Protein AF-A0A7V9ZBS3-F1 (afdb_monomer_lite)

Radius of gyration: 25.66 Å; chains: 1; bounding box: 48×38×69 Å

Structure (mmCIF, N/CA/C/O backbone):
data_AF-A0A7V9ZBS3-F1
#
_entry.id   AF-A0A7V9ZBS3-F1
#
loop_
_atom_site.group_PDB
_atom_site.id
_atom_site.type_symbol
_atom_site.label_atom_id
_atom_site.label_alt_id
_atom_site.label_comp_id
_atom_site.label_asym_id
_atom_site.label_entity_id
_atom_site.label_seq_id
_atom_site.pdbx_PDB_ins_code
_atom_site.Cartn_x
_atom_site.Cartn_y
_atom_site.Cartn_z
_atom_site.occupancy
_atom_site.B_iso_or_equiv
_atom_site.auth_seq_id
_atom_site.auth_comp_id
_atom_site.auth_asym_id
_atom_site.auth_atom_id
_atom_site.pdbx_PDB_model_num
ATOM 1 N N . MET A 1 1 ? 3.904 27.052 18.610 1.00 33.72 1 MET A N 1
ATOM 2 C CA . MET A 1 1 ? 3.537 26.440 17.311 1.00 33.72 1 MET A CA 1
ATOM 3 C C . MET A 1 1 ? 4.139 25.036 17.229 1.00 33.72 1 MET A C 1
ATOM 5 O O . MET A 1 1 ? 5.330 24.896 16.971 1.00 33.72 1 MET A O 1
ATOM 9 N N . ALA A 1 2 ? 3.373 23.998 17.585 1.00 37.84 2 ALA A N 1
ATOM 10 C CA . ALA A 1 2 ? 3.901 22.647 17.801 1.00 37.84 2 ALA A CA 1
ATOM 11 C C . ALA A 1 2 ? 4.219 21.928 16.477 1.00 37.84 2 ALA A C 1
ATOM 13 O O . ALA A 1 2 ? 3.348 21.551 15.694 1.00 37.84 2 ALA A O 1
ATOM 14 N N . LYS A 1 3 ? 5.519 21.748 16.259 1.00 41.84 3 LYS A N 1
ATOM 15 C CA . LYS A 1 3 ? 6.179 21.136 15.108 1.00 41.84 3 LYS A CA 1
ATOM 16 C C . LYS A 1 3 ? 5.658 19.715 14.842 1.00 41.84 3 LYS A C 1
ATOM 18 O O . LYS A 1 3 ? 6.108 18.769 15.483 1.00 41.84 3 LYS A O 1
ATOM 23 N N . HIS A 1 4 ? 4.763 19.562 13.863 1.00 49.03 4 HIS A N 1
ATOM 24 C CA . HIS A 1 4 ? 4.300 18.279 13.307 1.00 49.03 4 HIS A CA 1
ATOM 25 C C . HIS A 1 4 ? 5.423 17.577 12.514 1.00 49.03 4 HIS A C 1
ATOM 27 O O . HIS A 1 4 ? 5.335 17.316 11.316 1.00 49.03 4 HIS A O 1
ATOM 33 N N . ARG A 1 5 ? 6.548 17.297 13.176 1.00 48.31 5 ARG A N 1
ATOM 34 C CA . ARG A 1 5 ? 7.617 16.463 12.626 1.00 48.31 5 ARG A CA 1
ATOM 35 C C . ARG A 1 5 ? 7.113 15.028 12.625 1.00 48.31 5 ARG A C 1
ATOM 37 O O . ARG A 1 5 ? 7.027 14.442 13.694 1.00 48.31 5 ARG A O 1
ATOM 44 N N . ARG A 1 6 ? 6.776 14.502 11.439 1.00 54.97 6 ARG A N 1
ATOM 45 C CA . ARG A 1 6 ? 6.878 13.079 11.058 1.00 54.97 6 ARG A CA 1
ATOM 46 C C . ARG A 1 6 ? 6.819 12.129 12.269 1.00 54.97 6 ARG A C 1
ATOM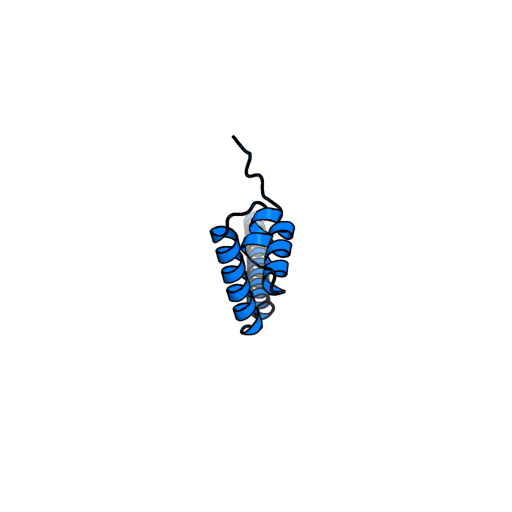 48 O O . ARG A 1 6 ? 7.835 11.541 12.626 1.00 54.97 6 ARG A O 1
ATOM 55 N N . ARG A 1 7 ? 5.667 12.012 12.947 1.00 55.12 7 ARG A N 1
ATOM 56 C CA . ARG A 1 7 ? 5.509 10.969 13.974 1.00 55.12 7 ARG A CA 1
ATOM 57 C C . ARG A 1 7 ? 5.630 9.628 13.255 1.00 55.12 7 ARG A C 1
ATOM 59 O O . ARG A 1 7 ? 4.923 9.392 12.273 1.00 55.12 7 ARG A O 1
ATOM 66 N N . MET A 1 8 ? 6.631 8.865 13.681 1.00 65.31 8 MET A N 1
ATOM 67 C CA . MET A 1 8 ? 7.203 7.701 13.010 1.00 65.31 8 MET A CA 1
ATOM 68 C C . MET A 1 8 ? 6.112 6.702 12.625 1.00 65.31 8 MET A C 1
ATOM 70 O O . MET A 1 8 ? 5.185 6.473 13.399 1.00 65.31 8 MET A O 1
ATOM 74 N N . ALA A 1 9 ? 6.223 6.112 11.432 1.00 71.44 9 ALA A N 1
ATOM 75 C CA . ALA A 1 9 ? 5.276 5.111 10.939 1.00 71.44 9 ALA A CA 1
ATOM 76 C C . ALA A 1 9 ? 5.012 4.001 11.977 1.00 71.44 9 ALA A C 1
ATOM 78 O O . ALA A 1 9 ? 3.861 3.620 12.157 1.00 71.44 9 ALA A O 1
ATOM 79 N N . GLY A 1 10 ? 6.040 3.610 12.743 1.00 80.12 10 GLY A N 1
ATOM 80 C CA . GLY A 1 10 ? 5.927 2.619 13.817 1.00 80.12 10 GLY A CA 1
ATOM 81 C C . GLY A 1 10 ? 4.948 2.995 14.935 1.00 80.12 10 GLY A C 1
ATOM 82 O O . GLY A 1 10 ? 4.184 2.150 15.374 1.00 80.12 10 GLY A O 1
ATOM 83 N N . THR A 1 11 ? 4.871 4.265 15.349 1.00 84.19 11 THR A N 1
ATOM 84 C CA . THR A 1 11 ? 3.904 4.686 16.384 1.00 84.19 11 THR A CA 1
ATOM 85 C C . THR A 1 11 ? 2.466 4.613 15.871 1.00 84.19 11 THR A C 1
ATOM 87 O O . THR A 1 11 ? 1.551 4.285 16.619 1.00 84.19 11 THR A O 1
ATOM 90 N N . LYS A 1 12 ? 2.242 4.921 14.586 1.00 86.06 12 LYS A N 1
ATOM 91 C CA . LYS A 1 12 ? 0.910 4.792 13.974 1.00 86.06 12 LYS A CA 1
ATOM 92 C C . LYS A 1 12 ? 0.515 3.329 13.814 1.00 86.06 12 LYS A C 1
ATOM 94 O O . LYS A 1 12 ? -0.636 2.985 14.053 1.00 86.06 12 LYS A O 1
ATOM 99 N N . GLU A 1 13 ? 1.467 2.491 13.423 1.00 90.06 13 GLU A N 1
ATOM 100 C CA . GLU A 1 13 ? 1.274 1.050 13.304 1.00 90.06 13 GLU A CA 1
ATOM 101 C C . GLU A 1 13 ? 0.924 0.421 14.654 1.00 90.06 13 GLU A C 1
ATOM 103 O O . GLU A 1 13 ? -0.091 -0.260 14.754 1.00 90.06 13 GLU A O 1
ATOM 108 N N . GLU A 1 14 ? 1.686 0.719 15.707 1.00 92.94 14 GLU A N 1
ATOM 109 C CA . GLU A 1 14 ? 1.423 0.225 17.060 1.00 92.94 14 GLU A CA 1
ATOM 110 C C . GLU A 1 14 ? 0.005 0.577 17.527 1.00 92.94 14 GLU A C 1
ATOM 112 O O . GLU A 1 14 ? -0.745 -0.291 17.970 1.00 92.94 14 GLU A O 1
ATOM 117 N N . VAL A 1 15 ? -0.396 1.837 17.353 1.00 94.88 15 VAL A N 1
ATOM 118 C CA . VAL A 1 15 ? -1.741 2.319 17.685 1.00 94.88 15 VAL A CA 1
ATOM 119 C C . VAL A 1 15 ? -2.827 1.575 16.900 1.00 94.88 15 VAL A C 1
ATOM 121 O O . VAL A 1 15 ? -3.843 1.181 17.471 1.00 94.88 15 VAL A O 1
ATOM 124 N N . VAL A 1 16 ? -2.627 1.336 15.603 1.00 94.69 16 VAL A N 1
ATOM 125 C CA . VAL A 1 16 ? -3.583 0.571 14.787 1.00 94.69 16 VAL A CA 1
ATOM 126 C C . VAL A 1 16 ? -3.647 -0.896 15.224 1.00 94.69 16 VAL A C 1
ATOM 128 O O . VAL A 1 16 ? -4.740 -1.459 15.289 1.00 94.69 16 VAL A O 1
ATOM 131 N N . LEU A 1 17 ? -2.517 -1.511 15.578 1.00 94.94 17 LEU A N 1
ATOM 132 C CA . LEU A 1 17 ? -2.470 -2.890 16.073 1.00 94.94 17 LEU A CA 1
ATOM 133 C C . LEU A 1 17 ? -3.190 -3.043 17.418 1.00 94.94 17 LEU A C 1
ATOM 135 O O . LEU A 1 17 ? -3.900 -4.027 17.612 1.00 94.94 17 LEU A O 1
ATOM 139 N N . ARG A 1 18 ? -3.071 -2.061 18.319 1.00 95.06 18 ARG A N 1
ATOM 140 C CA . ARG A 1 18 ? -3.847 -1.997 19.570 1.00 95.06 18 ARG A CA 1
ATOM 141 C C . ARG A 1 18 ? -5.355 -2.014 19.302 1.00 95.06 18 ARG A C 1
ATOM 143 O O . ARG A 1 18 ? -6.074 -2.849 19.848 1.00 95.06 18 ARG A O 1
ATOM 150 N N . LEU A 1 19 ? -5.824 -1.178 18.373 1.00 95.38 19 LEU A N 1
ATOM 151 C CA . LEU A 1 19 ? -7.237 -1.138 17.971 1.00 95.38 19 LEU A CA 1
ATOM 152 C C . LEU A 1 19 ? -7.708 -2.453 17.327 1.00 95.38 19 LEU A C 1
ATOM 154 O O . LEU A 1 19 ? -8.840 -2.878 17.540 1.00 95.38 19 LEU A O 1
ATOM 158 N N . LEU A 1 20 ? -6.856 -3.125 16.545 1.00 93.75 20 LEU A N 1
ATOM 159 C CA . LEU A 1 20 ? -7.181 -4.430 15.956 1.00 93.75 20 LEU A CA 1
ATOM 160 C C . LEU A 1 20 ? -7.241 -5.563 16.989 1.00 93.75 20 LEU A C 1
ATOM 162 O O . LEU A 1 20 ? -7.974 -6.524 16.769 1.00 93.75 20 LEU A O 1
ATOM 166 N N . ARG A 1 21 ? -6.525 -5.444 18.116 1.00 94.75 21 ARG A N 1
ATOM 167 C CA . ARG A 1 21 ? -6.626 -6.368 19.260 1.00 94.75 21 ARG A CA 1
ATOM 168 C C . ARG A 1 21 ? -7.901 -6.184 20.091 1.00 94.75 21 ARG A C 1
ATOM 170 O O . ARG A 1 21 ? -8.147 -6.992 20.980 1.00 94.75 21 ARG A O 1
ATOM 177 N N . GLY A 1 22 ? -8.713 -5.168 19.789 1.00 94.88 22 GLY A N 1
ATOM 178 C CA . GLY A 1 22 ? -9.981 -4.901 20.471 1.00 94.88 22 GLY A CA 1
ATOM 179 C C . GLY A 1 22 ? -9.888 -3.880 21.604 1.00 94.88 22 GLY A C 1
ATOM 180 O O . GLY A 1 22 ? -10.827 -3.772 22.387 1.00 94.88 22 GLY A O 1
ATOM 181 N N . GLU A 1 23 ? -8.786 -3.134 21.705 1.00 95.31 23 GLU A N 1
ATOM 182 C CA . GLU A 1 23 ? -8.693 -2.023 22.654 1.00 95.31 23 GLU A CA 1
ATOM 183 C C . GLU A 1 23 ? -9.657 -0.887 22.278 1.00 95.31 23 GLU A C 1
ATOM 185 O O . GLU A 1 23 ? -9.875 -0.599 21.096 1.00 95.31 23 GLU A O 1
ATOM 190 N N . ASP A 1 24 ? -10.222 -0.232 23.295 1.00 95.06 24 ASP A N 1
ATOM 191 C CA . ASP A 1 24 ? -11.174 0.859 23.103 1.00 95.06 24 ASP A CA 1
ATOM 192 C C . ASP A 1 24 ? -10.521 2.096 22.462 1.00 95.06 24 ASP A C 1
ATOM 194 O O . ASP A 1 24 ? -9.406 2.502 22.807 1.00 95.06 24 ASP A O 1
ATOM 198 N N . MET A 1 25 ? -11.238 2.722 21.526 1.00 94.06 25 MET A N 1
ATOM 199 C CA . MET A 1 25 ? -10.704 3.829 20.735 1.00 94.06 25 MET A CA 1
ATOM 200 C C . MET A 1 25 ? -10.515 5.109 21.556 1.00 94.06 25 MET A C 1
ATOM 202 O O . MET A 1 25 ? -9.587 5.870 21.270 1.00 94.06 25 MET A O 1
ATOM 206 N N . GLU A 1 26 ? -11.339 5.349 22.581 1.00 93.62 26 GLU A N 1
ATOM 207 C CA . GLU A 1 26 ? -11.160 6.486 23.488 1.00 93.62 26 GLU A CA 1
ATOM 208 C C . GLU A 1 26 ? -9.950 6.290 24.391 1.00 93.62 26 GLU A C 1
ATOM 210 O O . GLU A 1 26 ? -9.157 7.220 24.559 1.00 93.62 26 GLU A O 1
ATOM 215 N N . THR A 1 27 ? -9.761 5.080 24.918 1.00 94.81 27 THR A N 1
ATOM 216 C CA . THR A 1 27 ? -8.568 4.734 25.702 1.00 94.81 27 THR A CA 1
ATOM 217 C C . THR A 1 27 ? -7.297 4.929 24.879 1.00 94.81 27 THR A C 1
ATOM 219 O O . THR A 1 27 ? -6.395 5.660 25.292 1.00 94.81 27 THR A O 1
ATOM 222 N N . VAL A 1 28 ? -7.253 4.373 23.664 1.00 94.19 28 VAL A N 1
ATOM 223 C CA . VAL A 1 28 ? -6.097 4.520 22.769 1.00 94.19 28 VAL A CA 1
ATOM 224 C C . VAL A 1 28 ? -5.853 5.992 22.411 1.00 94.19 28 VAL A C 1
ATOM 226 O O . VAL A 1 28 ? -4.706 6.431 22.418 1.00 94.19 28 VAL A O 1
ATOM 229 N N . SER A 1 29 ? -6.905 6.782 22.165 1.00 93.00 29 SER A N 1
ATOM 230 C CA . SER A 1 29 ? -6.799 8.223 21.880 1.00 93.00 29 SER A CA 1
ATOM 231 C C . SER A 1 29 ? -6.175 9.012 23.028 1.00 93.00 29 SER A C 1
ATOM 233 O O . SER A 1 29 ? -5.285 9.836 22.790 1.00 93.00 29 SER A O 1
ATOM 235 N N . ARG A 1 30 ? -6.603 8.743 24.267 1.00 92.12 30 ARG A N 1
ATOM 236 C CA . ARG A 1 30 ? -6.080 9.403 25.472 1.00 92.12 30 ARG A CA 1
ATOM 237 C C . ARG A 1 30 ? -4.609 9.079 25.704 1.00 92.12 30 ARG A C 1
ATOM 239 O O . ARG A 1 30 ? -3.840 9.975 26.033 1.00 92.12 30 ARG A O 1
ATOM 246 N N . GLU A 1 31 ? -4.211 7.830 25.491 1.00 92.62 31 GLU A N 1
ATOM 247 C CA . GLU A 1 31 ? -2.830 7.394 25.708 1.00 92.62 31 GLU A CA 1
ATOM 248 C C . GLU A 1 31 ? -1.874 7.825 24.589 1.00 92.62 31 GLU A C 1
ATOM 250 O O . GLU A 1 31 ? -0.740 8.220 24.853 1.00 92.62 31 GLU A O 1
ATOM 255 N N . SER A 1 32 ? -2.313 7.780 23.328 1.00 89.56 32 SER A N 1
ATOM 256 C CA . SER A 1 32 ? -1.469 8.137 22.181 1.00 89.56 32 SER A CA 1
ATOM 257 C C . SER A 1 32 ? -1.458 9.644 21.880 1.00 89.56 32 SER A C 1
ATOM 259 O O . SER A 1 32 ? -0.590 10.142 21.148 1.00 89.56 32 SER A O 1
ATOM 261 N N . GLY A 1 33 ? -2.458 10.374 22.384 1.00 91.06 33 GLY A N 1
ATOM 262 C CA . GLY A 1 33 ? -2.698 11.789 22.102 1.00 91.06 33 GLY A CA 1
ATOM 263 C C . GLY A 1 33 ? -3.126 12.072 20.657 1.00 91.06 33 GLY A C 1
ATOM 264 O O . GLY A 1 33 ? -2.888 13.173 20.164 1.00 91.06 33 GLY A O 1
ATOM 265 N N . PHE A 1 34 ? -3.690 11.082 19.956 1.00 91.19 34 PHE A N 1
ATOM 266 C CA . PHE A 1 34 ? -4.227 11.245 18.597 1.00 91.19 34 PHE A CA 1
ATOM 267 C C . PHE A 1 34 ? -5.739 11.397 18.653 1.00 91.19 34 PHE A C 1
ATOM 269 O O . PHE A 1 34 ? -6.386 10.776 19.495 1.00 91.19 34 PHE A O 1
ATOM 276 N N . ALA A 1 35 ? -6.319 12.188 17.752 1.00 92.94 35 ALA A N 1
ATOM 277 C CA . ALA A 1 35 ? -7.760 12.387 17.755 1.00 92.94 35 ALA A CA 1
ATOM 278 C C . ALA A 1 35 ? -8.505 11.131 17.269 1.00 92.94 35 ALA A C 1
ATOM 280 O O . ALA A 1 35 ? -8.049 10.439 16.357 1.00 92.94 35 ALA A O 1
ATOM 281 N N . LEU A 1 36 ? -9.698 10.876 17.820 1.00 94.00 36 LEU A N 1
ATOM 282 C CA . LEU A 1 36 ? -10.542 9.725 17.459 1.00 94.00 36 LEU A CA 1
ATOM 283 C C . LEU A 1 36 ? -10.759 9.586 15.945 1.00 94.00 36 LEU A C 1
ATOM 285 O O . LEU A 1 36 ? -10.685 8.488 15.398 1.00 94.00 36 LEU A O 1
ATOM 289 N N . HIS A 1 37 ? -10.980 10.703 15.246 1.00 92.75 37 HIS A N 1
ATOM 290 C CA . HIS A 1 37 ? -11.188 10.692 13.798 1.00 92.75 37 HIS A CA 1
ATOM 291 C C . HIS A 1 37 ? -9.929 10.267 13.019 1.00 92.75 37 HIS A C 1
ATOM 293 O O . HIS A 1 37 ? -10.043 9.617 11.979 1.00 92.75 37 HIS A O 1
ATOM 299 N N . GLU A 1 38 ? -8.729 10.588 13.514 1.00 92.50 38 GLU A N 1
ATOM 300 C CA . GLU A 1 38 ? -7.466 10.145 12.913 1.00 92.50 38 GLU A CA 1
ATOM 301 C C . GLU A 1 38 ? -7.258 8.647 13.132 1.00 92.50 38 GLU A C 1
ATOM 303 O O . GLU A 1 38 ? -6.925 7.931 12.188 1.00 92.50 38 GLU A O 1
ATOM 308 N N . LEU A 1 39 ? -7.527 8.167 14.351 1.00 94.25 39 LEU A N 1
ATOM 309 C CA . LEU A 1 39 ? -7.454 6.748 14.699 1.00 94.25 39 LEU A CA 1
ATOM 310 C C . LEU A 1 39 ? -8.400 5.911 13.844 1.00 94.25 39 LEU A C 1
ATOM 312 O O . LEU A 1 39 ? -7.993 4.913 13.247 1.00 94.25 39 LEU A O 1
ATOM 316 N N . LYS A 1 40 ? -9.654 6.356 13.731 1.00 94.56 40 LYS A N 1
ATOM 317 C CA . LYS A 1 40 ? -10.666 5.715 12.895 1.00 94.56 40 LYS A CA 1
ATOM 318 C C . LYS A 1 40 ? -10.229 5.668 11.433 1.00 94.56 40 LYS A C 1
ATOM 320 O O . LYS A 1 40 ? -10.283 4.607 10.812 1.00 94.56 40 LYS A O 1
ATOM 325 N N . LYS A 1 41 ? -9.715 6.785 10.909 1.00 94.50 41 LYS A N 1
ATOM 326 C CA . LYS A 1 41 ? -9.185 6.868 9.543 1.00 94.50 41 LYS A CA 1
ATOM 327 C C . LYS A 1 41 ? -8.043 5.878 9.310 1.00 94.50 41 LYS A C 1
ATOM 329 O O . LYS A 1 41 ? -8.054 5.189 8.294 1.00 94.50 41 LYS A O 1
ATOM 334 N N . TRP A 1 42 ? -7.073 5.781 10.219 1.00 94.25 42 TRP A N 1
ATOM 335 C CA . TRP A 1 42 ? -5.956 4.840 10.069 1.00 94.25 42 TRP A CA 1
ATOM 336 C C . TRP A 1 42 ? -6.400 3.385 10.183 1.00 94.25 42 TRP A C 1
ATOM 338 O O . TRP A 1 42 ? -5.951 2.560 9.391 1.00 94.25 42 TRP A O 1
ATOM 348 N N . LEU A 1 43 ? -7.321 3.073 11.097 1.00 94.69 43 LEU A N 1
ATOM 349 C CA . LEU A 1 43 ? -7.894 1.734 11.223 1.00 94.69 43 LEU A CA 1
ATOM 350 C C . LEU A 1 43 ? -8.607 1.302 9.934 1.00 94.69 43 LEU A C 1
ATOM 352 O O . LEU A 1 43 ? -8.414 0.181 9.461 1.00 94.69 43 LEU A O 1
ATOM 356 N N . ASP A 1 44 ? -9.406 2.190 9.343 1.00 94.75 44 ASP A N 1
ATOM 357 C CA . ASP A 1 44 ? -10.133 1.903 8.105 1.00 94.75 44 ASP A CA 1
ATOM 358 C C . ASP A 1 44 ? -9.177 1.764 6.908 1.00 94.75 44 ASP A C 1
ATOM 360 O O . ASP A 1 44 ? -9.327 0.840 6.104 1.00 94.75 44 ASP A O 1
ATOM 364 N N . GLN A 1 45 ? -8.148 2.615 6.823 1.00 92.12 45 GLN A N 1
ATOM 365 C CA . GLN A 1 45 ? -7.089 2.511 5.812 1.00 92.12 45 GLN A CA 1
ATOM 366 C C . GLN A 1 45 ? -6.314 1.195 5.928 1.00 92.12 45 GLN A C 1
ATOM 368 O O . GLN A 1 45 ? -6.123 0.515 4.922 1.00 92.12 45 GLN A O 1
ATOM 373 N N . TYR A 1 46 ? -5.926 0.801 7.143 1.00 92.44 46 TYR A N 1
ATOM 374 C CA . TYR A 1 46 ? -5.205 -0.447 7.390 1.00 92.44 46 TYR A CA 1
ATOM 375 C C . TYR A 1 46 ? -6.060 -1.669 7.045 1.00 92.44 46 TYR A C 1
ATOM 377 O O . TYR A 1 46 ? -5.594 -2.582 6.372 1.00 92.44 46 TYR A O 1
ATOM 385 N N . LYS A 1 47 ? -7.347 -1.672 7.421 1.00 91.94 47 LYS A N 1
ATOM 386 C CA . LYS A 1 47 ? -8.289 -2.740 7.048 1.00 91.94 47 LYS A CA 1
ATOM 387 C C . LYS A 1 47 ? -8.505 -2.824 5.538 1.00 91.94 47 LYS A C 1
ATOM 389 O O . LYS A 1 47 ? -8.646 -3.923 5.007 1.00 91.94 47 LYS A O 1
ATOM 394 N N . CYS A 1 48 ? -8.563 -1.685 4.850 1.00 89.50 48 CYS A N 1
ATOM 395 C CA . CYS A 1 48 ? -8.687 -1.645 3.396 1.00 89.50 48 CYS A CA 1
ATOM 396 C C . CYS A 1 48 ? -7.438 -2.232 2.728 1.00 89.50 48 CYS A C 1
ATOM 398 O O . CYS A 1 48 ? -7.549 -3.211 1.995 1.00 89.50 48 CYS A O 1
ATOM 400 N N . ALA A 1 49 ? -6.256 -1.717 3.072 1.00 85.94 49 ALA A N 1
ATOM 401 C CA . ALA A 1 49 ? -4.983 -2.202 2.549 1.00 85.94 49 ALA A CA 1
ATOM 402 C C . ALA A 1 49 ? -4.751 -3.689 2.864 1.00 85.94 49 ALA A C 1
ATOM 404 O O . ALA A 1 49 ? -4.329 -4.435 1.989 1.00 85.94 49 ALA A O 1
ATOM 405 N N . GLY A 1 50 ? -5.091 -4.139 4.076 1.00 86.31 50 GLY A N 1
ATOM 406 C CA . GLY A 1 50 ? -4.992 -5.543 4.473 1.00 86.31 50 GLY A CA 1
ATOM 407 C C . GLY A 1 50 ? -5.909 -6.457 3.658 1.00 86.31 50 GLY A C 1
ATOM 408 O O . GLY A 1 50 ? -5.475 -7.511 3.209 1.00 86.31 50 GLY A O 1
ATOM 409 N N . ARG A 1 51 ? -7.160 -6.049 3.394 1.00 86.06 51 ARG A N 1
ATOM 410 C CA . ARG A 1 51 ? -8.063 -6.819 2.519 1.00 86.06 51 ARG A CA 1
ATOM 411 C C . ARG A 1 51 ? -7.552 -6.889 1.088 1.00 86.06 51 ARG A C 1
ATOM 413 O O . ARG A 1 51 ? -7.613 -7.954 0.486 1.00 86.06 51 ARG A O 1
ATOM 420 N N . GLU A 1 52 ? -7.057 -5.782 0.550 1.00 77.81 52 GLU A N 1
ATOM 421 C CA . GLU A 1 52 ? -6.490 -5.771 -0.798 1.00 77.81 52 GLU A CA 1
ATOM 422 C C . GLU A 1 52 ? -5.239 -6.653 -0.878 1.00 77.81 52 GLU A C 1
ATOM 424 O O . GLU A 1 52 ? -5.137 -7.473 -1.789 1.00 77.81 52 GLU A O 1
ATOM 429 N N . ALA A 1 53 ? -4.364 -6.603 0.130 1.00 72.75 53 ALA A N 1
ATOM 430 C CA . ALA A 1 53 ? -3.190 -7.468 0.238 1.00 72.75 53 ALA A CA 1
ATOM 431 C C . ALA A 1 53 ? -3.526 -8.965 0.359 1.00 72.75 53 ALA A C 1
ATOM 433 O O . ALA A 1 53 ? -2.715 -9.792 -0.040 1.00 72.75 53 ALA A O 1
ATOM 434 N N . LEU A 1 54 ? -4.698 -9.322 0.896 1.00 78.25 54 LEU A N 1
ATOM 435 C CA . LEU A 1 54 ? -5.177 -10.709 0.948 1.00 78.25 54 LEU A CA 1
ATOM 436 C C . LEU A 1 54 ? -5.827 -11.165 -0.366 1.00 78.25 54 LEU A C 1
ATOM 438 O O . LEU A 1 54 ? -5.726 -12.335 -0.723 1.00 78.25 54 LEU A O 1
ATOM 442 N N . LYS A 1 55 ? -6.529 -10.266 -1.068 1.00 71.31 55 LYS A N 1
ATOM 443 C CA . LYS A 1 55 ? -7.201 -10.573 -2.345 1.00 71.31 55 LYS A CA 1
ATOM 444 C C . LYS A 1 55 ? -6.230 -10.712 -3.499 1.00 71.31 55 LYS A C 1
ATOM 446 O O . LYS A 1 55 ? -6.462 -11.484 -4.423 1.00 71.31 55 LYS A O 1
ATOM 451 N N . SER A 1 56 ? -5.195 -9.894 -3.486 1.00 54.16 56 SER A N 1
ATOM 452 C CA . SER A 1 56 ? -4.197 -9.910 -4.529 1.00 54.16 56 SER A CA 1
ATOM 453 C C . SER A 1 56 ? -2.997 -10.717 -4.045 1.00 54.16 56 SER A C 1
ATOM 455 O O . SER A 1 56 ? -2.667 -10.693 -2.868 1.00 54.16 56 SER A O 1
ATOM 457 N N . HIS A 1 57 ? -2.363 -11.475 -4.940 1.00 59.06 57 HIS A N 1
ATOM 458 C CA . HIS A 1 57 ? -0.981 -11.918 -4.767 1.00 59.06 57 HIS A CA 1
ATOM 459 C C . HIS A 1 57 ? -0.117 -10.864 -5.490 1.00 59.06 57 HIS A C 1
ATOM 461 O O . HIS A 1 57 ? 0.258 -11.051 -6.647 1.00 59.06 57 HIS A O 1
ATOM 467 N N . PRO A 1 58 ? 0.083 -9.667 -4.903 1.00 51.88 58 PRO A N 1
ATOM 468 C CA . PRO A 1 58 ? 0.210 -8.421 -5.667 1.00 51.88 58 PRO A CA 1
ATOM 469 C C . PRO A 1 58 ? 1.664 -7.961 -5.800 1.00 51.88 58 PRO A C 1
ATOM 471 O O . PRO A 1 58 ? 2.044 -7.342 -6.789 1.00 51.88 58 PRO A O 1
ATOM 474 N N . GLY A 1 59 ? 2.496 -8.280 -4.805 1.00 53.06 59 GLY A N 1
ATOM 475 C CA . GLY A 1 59 ? 3.891 -7.866 -4.729 1.00 53.06 59 GLY A CA 1
ATOM 476 C C . GLY A 1 59 ? 4.812 -8.640 -5.665 1.00 53.06 59 GLY A C 1
ATOM 477 O O . GLY A 1 59 ? 5.941 -8.212 -5.857 1.00 53.06 59 GLY A O 1
ATOM 478 N N . ILE A 1 60 ? 4.359 -9.748 -6.259 1.00 57.09 60 ILE A N 1
ATOM 479 C CA . ILE A 1 60 ? 5.141 -10.494 -7.254 1.00 57.09 60 ILE A CA 1
ATOM 480 C C . ILE A 1 60 ? 4.805 -10.005 -8.663 1.00 57.09 60 ILE A C 1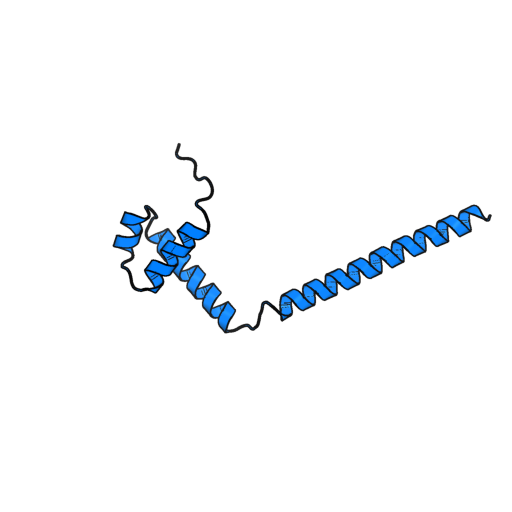
ATOM 482 O O . ILE A 1 60 ? 5.718 -9.694 -9.415 1.00 57.09 60 ILE A O 1
ATOM 486 N N . ALA A 1 61 ? 3.524 -9.855 -9.012 1.00 58.12 61 ALA A N 1
ATOM 487 C CA . ALA A 1 61 ? 3.128 -9.460 -10.365 1.00 58.12 61 ALA A CA 1
ATOM 488 C C . ALA A 1 61 ? 3.531 -8.014 -10.714 1.00 58.12 61 ALA A C 1
ATOM 490 O O . ALA A 1 61 ? 4.167 -7.790 -11.740 1.00 58.12 61 ALA A O 1
ATOM 491 N N . ALA A 1 62 ? 3.245 -7.043 -9.836 1.00 62.97 62 ALA A N 1
ATOM 492 C CA . ALA A 1 62 ? 3.589 -5.640 -10.089 1.00 62.97 62 ALA A CA 1
ATOM 493 C C . ALA A 1 62 ? 5.109 -5.387 -10.058 1.00 62.97 6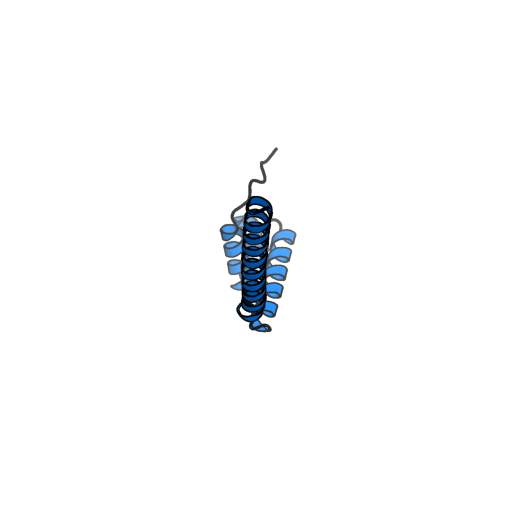2 ALA A C 1
ATOM 495 O O . ALA A 1 62 ? 5.624 -4.586 -10.835 1.00 62.97 62 ALA A O 1
ATOM 496 N N . ASN A 1 63 ? 5.848 -6.096 -9.195 1.00 69.75 63 ASN A N 1
ATOM 497 C CA . ASN A 1 63 ? 7.310 -6.029 -9.208 1.00 69.75 63 ASN A CA 1
ATOM 498 C C . ASN A 1 63 ? 7.902 -6.722 -10.435 1.00 69.75 63 ASN A C 1
ATOM 500 O O . ASN A 1 63 ? 8.903 -6.244 -10.952 1.00 69.75 63 ASN A O 1
ATOM 504 N N . LEU A 1 64 ? 7.298 -7.812 -10.917 1.00 77.50 64 LEU A N 1
ATOM 505 C CA . LEU A 1 64 ? 7.759 -8.500 -12.118 1.00 77.50 64 LEU A CA 1
ATOM 506 C C . LEU A 1 64 ? 7.605 -7.615 -13.356 1.00 77.50 64 LEU A C 1
ATOM 508 O O . LEU A 1 64 ? 8.554 -7.488 -14.120 1.00 77.50 64 LEU A O 1
ATOM 512 N N . GLU A 1 65 ? 6.455 -6.962 -13.527 1.00 83.81 65 GLU A N 1
ATOM 513 C CA . GLU A 1 65 ? 6.227 -6.040 -14.646 1.00 83.81 65 GLU A CA 1
ATOM 514 C C . GLU A 1 65 ? 7.169 -4.828 -14.576 1.00 83.81 65 GLU A C 1
ATOM 516 O O . GLU A 1 65 ? 7.783 -4.446 -15.574 1.00 83.81 65 GLU A O 1
ATOM 521 N N . LEU A 1 66 ? 7.364 -4.264 -13.379 1.00 87.06 66 LEU A N 1
ATOM 522 C CA . LEU A 1 66 ? 8.306 -3.167 -13.163 1.00 87.06 66 LEU A CA 1
ATOM 523 C C . LEU A 1 66 ? 9.753 -3.582 -13.467 1.00 87.06 66 LEU A C 1
ATOM 525 O O . LEU A 1 66 ? 10.507 -2.811 -14.063 1.00 87.06 66 LEU A O 1
ATOM 529 N N . GLU A 1 67 ? 10.148 -4.789 -13.071 1.00 88.94 67 GLU A N 1
ATOM 530 C CA . GLU A 1 67 ? 11.487 -5.317 -13.318 1.00 88.94 67 GLU A CA 1
ATOM 531 C C . GLU A 1 67 ? 11.709 -5.620 -14.805 1.00 88.94 67 GLU A C 1
ATOM 533 O O . GLU A 1 67 ? 12.737 -5.246 -15.369 1.00 88.94 67 GLU A O 1
ATOM 538 N N . GLN A 1 68 ? 10.711 -6.191 -15.483 1.00 93.44 68 GLN A N 1
ATOM 539 C CA . GLN A 1 68 ? 10.726 -6.390 -16.935 1.00 93.44 68 GLN A CA 1
ATOM 540 C C . GLN A 1 68 ? 10.853 -5.059 -17.685 1.00 93.44 68 GLN A C 1
ATOM 542 O O . GLN A 1 68 ? 11.676 -4.931 -18.595 1.00 93.44 68 GLN A O 1
ATOM 547 N N . ALA A 1 69 ? 10.096 -4.038 -17.276 1.00 95.31 69 ALA A N 1
ATOM 548 C CA . ALA A 1 69 ? 10.184 -2.705 -17.862 1.00 95.31 69 ALA A CA 1
ATOM 549 C C . ALA A 1 69 ? 11.579 -2.086 -17.664 1.00 95.31 69 ALA A C 1
ATOM 551 O O . ALA A 1 69 ? 12.160 -1.550 -18.610 1.00 95.31 69 ALA A O 1
ATOM 552 N N . ARG A 1 70 ? 12.165 -2.210 -16.464 1.00 95.75 70 ARG A N 1
ATOM 553 C CA . ARG A 1 70 ? 13.534 -1.744 -16.180 1.00 95.75 70 ARG A CA 1
ATOM 554 C C . ARG A 1 70 ? 14.575 -2.438 -17.055 1.00 95.75 70 ARG A C 1
ATOM 556 O O . ARG A 1 70 ? 15.449 -1.763 -17.598 1.00 95.75 70 ARG A O 1
ATOM 563 N N . GLN A 1 71 ? 14.467 -3.753 -17.233 1.00 97.12 71 GLN A N 1
ATOM 564 C CA . GLN A 1 71 ? 15.377 -4.525 -18.083 1.00 97.12 71 GLN A CA 1
ATOM 565 C C . GLN A 1 71 ? 15.297 -4.095 -19.553 1.00 97.12 71 GLN A C 1
ATOM 567 O O . GLN A 1 71 ? 16.332 -3.917 -20.201 1.00 97.12 71 GLN A O 1
ATOM 572 N N . LEU A 1 72 ? 14.087 -3.868 -20.074 1.00 97.81 72 LEU A N 1
ATOM 573 C CA . LEU A 1 72 ? 13.893 -3.376 -21.439 1.00 97.81 72 LEU A CA 1
ATOM 574 C C . LEU A 1 72 ? 14.502 -1.983 -21.636 1.00 97.81 72 LEU A C 1
ATOM 576 O O . LEU A 1 72 ? 15.212 -1.768 -22.619 1.00 97.81 72 LEU A O 1
ATOM 580 N N . ILE A 1 73 ? 14.293 -1.068 -20.686 1.00 98.31 73 ILE A N 1
ATOM 581 C CA . ILE A 1 73 ? 14.878 0.280 -20.726 1.00 98.31 73 ILE A CA 1
ATOM 582 C C . ILE A 1 73 ? 16.410 0.208 -20.713 1.00 98.31 73 ILE A C 1
ATOM 584 O O . ILE A 1 73 ? 17.061 0.871 -21.521 1.00 98.31 73 ILE A O 1
ATOM 588 N N . ALA A 1 74 ? 17.000 -0.618 -19.843 1.00 97.31 74 ALA A N 1
ATOM 589 C CA . ALA A 1 74 ? 18.451 -0.786 -19.769 1.00 97.31 74 ALA A CA 1
ATOM 590 C C . ALA A 1 74 ? 19.036 -1.326 -21.085 1.00 97.31 74 ALA A C 1
ATOM 592 O O . ALA A 1 74 ? 20.037 -0.804 -21.583 1.00 97.31 74 ALA A O 1
ATOM 593 N N . LYS A 1 75 ? 18.378 -2.323 -21.692 1.00 97.94 75 LYS A N 1
ATOM 594 C CA . LYS A 1 75 ? 18.764 -2.864 -23.001 1.00 97.94 75 LYS A CA 1
ATOM 595 C C . LYS A 1 75 ? 18.708 -1.793 -24.093 1.00 97.94 75 LYS A C 1
ATOM 597 O O . LYS A 1 75 ? 19.670 -1.629 -24.838 1.00 97.94 75 LYS A O 1
ATOM 602 N N . GLN A 1 76 ? 17.615 -1.038 -24.167 1.00 98.19 76 GLN A N 1
ATOM 603 C CA . GLN A 1 76 ? 17.451 0.028 -25.160 1.00 98.19 76 GLN A CA 1
ATOM 604 C C . GLN A 1 76 ? 18.481 1.151 -24.981 1.00 98.19 76 GLN A C 1
ATOM 606 O O . GLN A 1 76 ? 19.020 1.655 -25.967 1.00 98.19 76 GLN A O 1
ATOM 611 N N . ALA A 1 77 ? 18.801 1.522 -23.738 1.00 97.81 77 ALA A N 1
ATOM 612 C CA . ALA A 1 77 ? 19.838 2.506 -23.446 1.00 97.81 77 ALA A CA 1
ATOM 613 C C . ALA A 1 77 ? 21.216 2.043 -23.950 1.00 97.81 77 ALA A C 1
ATOM 615 O O . ALA A 1 77 ? 21.924 2.819 -24.595 1.00 97.81 77 ALA A O 1
ATOM 616 N N . LEU A 1 78 ? 21.564 0.769 -23.733 1.00 98.00 78 LEU A N 1
ATOM 617 C CA . LEU A 1 78 ? 22.803 0.184 -24.246 1.00 98.00 78 LEU A CA 1
ATOM 618 C C . LEU A 1 78 ? 22.837 0.157 -25.782 1.00 98.00 78 LEU A C 1
ATOM 620 O O . LEU A 1 78 ? 23.850 0.507 -26.386 1.00 98.00 78 LEU A O 1
ATOM 624 N N . GLU A 1 79 ? 21.736 -0.223 -26.432 1.00 97.69 79 GLU A N 1
ATOM 625 C CA . GLU A 1 79 ? 21.645 -0.210 -27.897 1.00 97.69 79 GLU A CA 1
ATOM 626 C C . GLU A 1 79 ? 21.830 1.204 -28.469 1.00 97.69 79 GLU A C 1
ATOM 628 O O . GLU A 1 79 ? 22.513 1.382 -29.480 1.00 97.69 79 GLU A O 1
ATOM 633 N N . LEU A 1 80 ? 21.270 2.226 -27.816 1.00 98.06 80 LEU A N 1
ATOM 634 C CA . LEU A 1 80 ? 21.458 3.625 -28.206 1.00 98.06 80 LEU A CA 1
ATOM 635 C C . LEU A 1 80 ? 22.912 4.083 -28.045 1.00 98.06 80 LEU A C 1
ATOM 637 O O . LEU A 1 80 ? 23.446 4.733 -28.946 1.00 98.06 80 LEU A O 1
ATOM 641 N N . GLU A 1 81 ? 23.555 3.742 -26.929 1.00 97.31 81 GLU A N 1
ATOM 642 C CA . GLU A 1 81 ? 24.982 3.993 -26.686 1.00 97.31 81 GLU A CA 1
ATOM 643 C C . GLU A 1 81 ? 25.857 3.373 -27.787 1.00 97.31 81 GLU A C 1
ATOM 645 O O . GLU A 1 81 ? 26.701 4.051 -28.378 1.00 97.31 81 GLU A O 1
ATOM 650 N N . LEU A 1 82 ? 25.619 2.100 -28.120 1.00 96.94 82 LEU A N 1
ATOM 651 C CA . LEU A 1 82 ? 26.355 1.392 -29.169 1.00 96.94 82 LEU A CA 1
ATOM 652 C C . LEU A 1 82 ? 26.165 2.047 -30.539 1.00 96.94 82 LEU A C 1
ATOM 654 O O . LEU A 1 82 ? 27.145 2.311 -31.235 1.00 96.94 82 LEU A O 1
ATOM 658 N N . ARG A 1 83 ? 24.922 2.378 -30.911 1.00 95.44 83 ARG A N 1
ATOM 659 C CA . ARG A 1 83 ? 24.624 3.063 -32.180 1.00 95.44 83 ARG A CA 1
ATOM 660 C C . ARG A 1 83 ? 25.356 4.399 -32.295 1.00 95.44 83 ARG A C 1
ATOM 662 O O . ARG A 1 83 ? 25.894 4.704 -33.358 1.00 95.44 83 ARG A O 1
ATOM 669 N N . LYS A 1 84 ? 25.414 5.184 -31.214 1.00 95.75 84 LYS A N 1
ATOM 670 C CA . LYS A 1 84 ? 26.159 6.454 -31.185 1.00 95.75 84 LYS A CA 1
ATOM 671 C C . LYS A 1 84 ? 27.655 6.237 -31.409 1.00 95.75 84 LYS A C 1
ATOM 673 O O . LYS A 1 84 ? 28.244 6.950 -32.215 1.00 95.75 84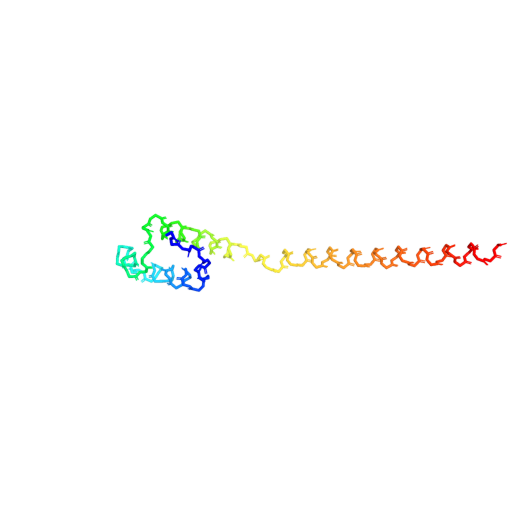 LYS A O 1
ATOM 678 N N . LYS A 1 85 ? 28.253 5.245 -30.740 1.00 93.38 85 LYS A N 1
ATOM 679 C CA . LYS A 1 85 ? 29.680 4.916 -30.892 1.00 93.38 85 LYS A CA 1
ATOM 680 C C . LYS A 1 85 ? 30.016 4.459 -32.308 1.00 93.38 85 LYS A C 1
ATOM 682 O O . LYS A 1 85 ? 30.974 4.959 -32.882 1.00 93.38 85 LYS A O 1
ATOM 687 N N . VAL A 1 86 ? 29.201 3.580 -32.896 1.00 94.44 86 VAL A N 1
ATOM 688 C CA . VAL A 1 86 ? 29.380 3.141 -34.291 1.00 94.44 86 VAL A CA 1
ATOM 689 C C . VAL A 1 86 ? 29.305 4.333 -35.241 1.00 94.44 86 VAL A C 1
ATOM 691 O O . VAL A 1 86 ? 30.184 4.501 -36.077 1.00 94.44 86 VAL A O 1
ATOM 694 N N . LYS A 1 87 ? 28.305 5.206 -35.077 1.00 93.06 87 LYS A N 1
ATOM 695 C CA . LYS A 1 87 ? 28.177 6.413 -35.902 1.00 93.06 87 LYS A CA 1
ATOM 696 C C . LYS A 1 87 ? 29.399 7.330 -35.779 1.00 93.06 87 LYS A C 1
ATOM 698 O O . LYS A 1 87 ? 29.852 7.854 -36.787 1.00 93.06 87 LYS A O 1
ATOM 703 N N . ALA A 1 88 ? 29.927 7.514 -34.570 1.00 89.25 88 ALA A N 1
ATOM 704 C CA . ALA A 1 88 ? 31.127 8.316 -34.346 1.00 89.25 88 ALA A CA 1
ATOM 705 C C . ALA A 1 88 ? 32.364 7.703 -35.019 1.00 89.25 88 ALA A C 1
ATOM 707 O O . ALA A 1 88 ? 33.127 8.425 -35.641 1.00 89.25 88 ALA A O 1
ATOM 708 N N . LEU A 1 89 ? 32.530 6.378 -34.953 1.00 90.44 89 LEU A N 1
ATOM 709 C CA . LEU A 1 89 ? 33.636 5.685 -35.619 1.00 90.44 89 LEU A CA 1
ATOM 710 C C . LEU A 1 89 ? 33.560 5.802 -37.145 1.00 90.44 89 LEU A C 1
ATOM 712 O O . LEU A 1 89 ? 34.583 6.028 -37.778 1.00 90.44 89 LEU A O 1
ATOM 716 N N . VAL A 1 90 ? 32.360 5.691 -37.723 1.00 89.25 90 VAL A N 1
ATOM 717 C CA . VAL A 1 90 ? 32.147 5.865 -39.169 1.00 89.25 90 VAL A CA 1
ATOM 718 C C . VAL A 1 90 ? 32.459 7.303 -39.599 1.00 89.25 90 VAL A C 1
ATOM 720 O O . VAL A 1 90 ? 33.176 7.497 -40.567 1.00 89.25 90 VAL A O 1
ATOM 723 N N . LEU A 1 91 ? 32.012 8.306 -38.835 1.00 79.88 91 LEU A N 1
ATOM 724 C CA . LEU A 1 91 ? 32.288 9.724 -39.114 1.00 79.88 91 LEU A CA 1
ATOM 725 C C . LEU A 1 91 ? 33.753 10.140 -38.898 1.00 79.88 91 LEU A C 1
ATOM 727 O O . LEU A 1 91 ? 34.130 11.224 -39.322 1.00 79.88 91 LEU A O 1
ATOM 73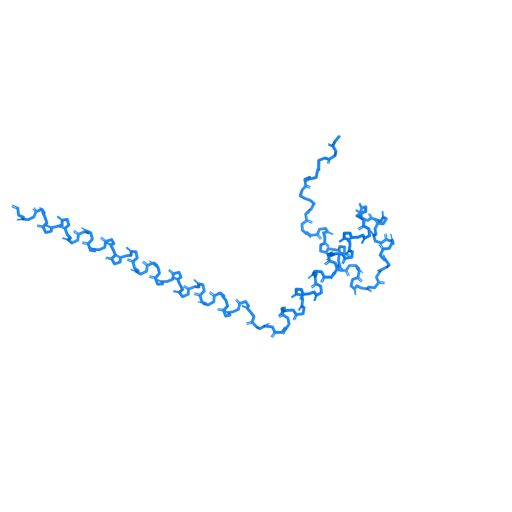1 N N . CYS A 1 92 ? 34.557 9.332 -38.202 1.00 66.56 92 CYS A N 1
ATOM 732 C CA . CYS A 1 92 ? 35.992 9.567 -38.024 1.00 66.56 92 CYS A CA 1
ATOM 733 C C . CYS A 1 92 ? 36.859 8.866 -39.085 1.00 66.56 92 CYS A C 1
ATOM 735 O O . CYS A 1 92 ? 38.075 9.044 -39.056 1.00 66.56 92 CYS A O 1
ATOM 737 N N . HIS A 1 93 ? 36.271 8.033 -39.952 1.00 57.59 93 HIS A N 1
ATOM 738 C CA . HIS A 1 93 ? 36.990 7.300 -41.000 1.00 57.59 93 HIS A CA 1
ATOM 739 C C . HIS A 1 93 ? 36.832 7.945 -42.399 1.00 57.59 93 HIS A C 1
ATOM 741 O O . HIS A 1 93 ? 37.592 7.600 -43.306 1.00 57.59 93 HIS A O 1
ATOM 747 N N . ASP A 1 94 ? 35.899 8.886 -42.565 1.00 45.69 94 ASP A N 1
ATOM 748 C CA . ASP A 1 94 ? 35.799 9.786 -43.730 1.00 45.69 94 ASP A CA 1
ATOM 749 C C . ASP A 1 94 ? 36.584 11.089 -43.489 1.00 45.69 94 ASP A C 1
ATOM 751 O O . ASP A 1 94 ? 37.184 11.610 -44.458 1.00 45.69 94 ASP A O 1
#

Sequence (94 aa):
MAKHRRRMAGTKEEVVLRLLRGEDMETVSRESGFALHELKKWLDQYKCAGREALKSHPGIAANLELEQARQLIAKQALELELRKKVKALVLCHD

pLDDT: mean 83.84, std 16.68, range [33.72, 98.31]

Foldseek 3Di:
DDDPPCPDPVLLVVLLVCVVVPDDLVVSCVVSVNDSVVSVVSNVVVVVVV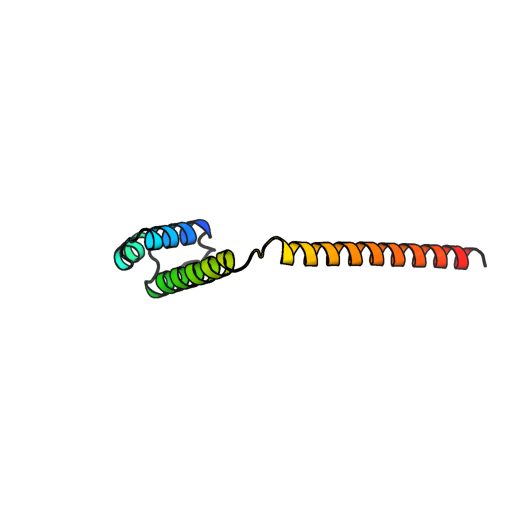VVVVVDPPVVVVVVVVVVVVVVVVVVVVVVVVVVVVVVVVVVVD

Secondary structure (DSSP, 8-state):
--------HHHHHHHHHHHHTT--HHHHHHHHT--HHHHHHHHHHHHHHHHHHHH--HHHHHHHHHHHHHHHHHHHHHHHHHHHHHHHHHHTT-